Protein AF-A0A841QHW4-F1 (afdb_monomer)

Structure (mmCIF, N/CA/C/O backbone):
data_AF-A0A841QHW4-F1
#
_entry.id   AF-A0A841QHW4-F1
#
loop_
_atom_site.group_PDB
_atom_site.id
_atom_site.type_symbol
_atom_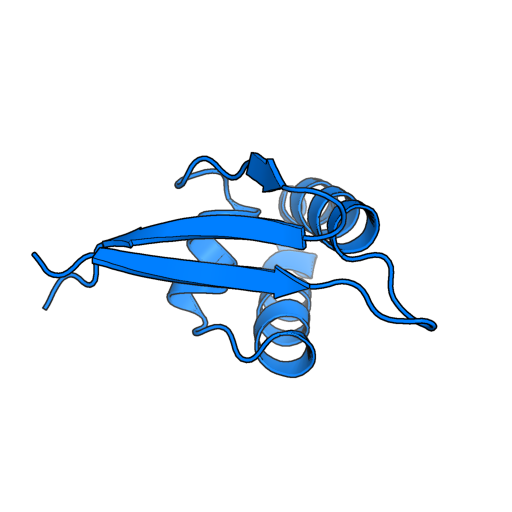site.label_atom_id
_atom_site.label_alt_id
_atom_site.label_comp_id
_atom_site.label_asym_id
_atom_site.label_entity_id
_atom_site.label_seq_id
_atom_site.pdbx_PDB_ins_code
_atom_site.Cartn_x
_atom_site.Cartn_y
_atom_site.Cartn_z
_atom_site.occupancy
_atom_site.B_iso_or_equiv
_atom_site.auth_seq_id
_atom_site.auth_comp_id
_atom_site.auth_asym_id
_atom_site.auth_atom_id
_atom_site.pdbx_PDB_model_num
ATOM 1 N N . MET A 1 1 ? -6.261 0.417 21.955 1.00 61.28 1 MET A N 1
ATOM 2 C CA . MET A 1 1 ? -5.697 0.818 20.651 1.00 61.28 1 MET A CA 1
ATOM 3 C C . MET A 1 1 ? -6.826 0.824 19.640 1.00 61.28 1 MET A C 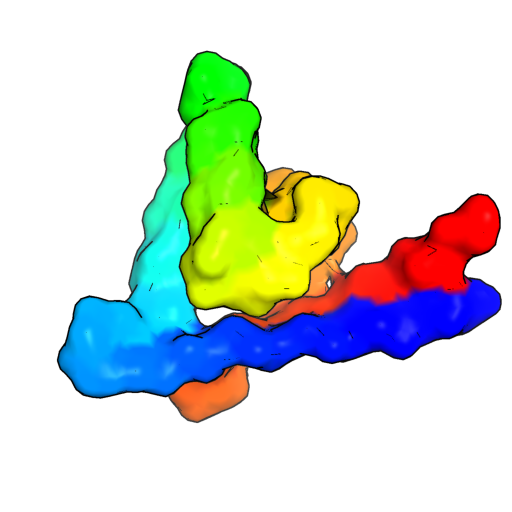1
ATOM 5 O O . MET A 1 1 ? -7.578 -0.146 19.613 1.00 61.28 1 MET A O 1
ATOM 9 N N . ALA A 1 2 ? -7.012 1.910 18.890 1.00 78.75 2 ALA A N 1
ATOM 10 C CA . ALA A 1 2 ? -8.005 1.937 17.819 1.00 78.75 2 ALA A CA 1
ATOM 11 C C . ALA A 1 2 ? -7.421 1.232 16.586 1.00 78.75 2 ALA A C 1
ATOM 13 O O . ALA A 1 2 ? -6.251 1.425 16.254 1.00 78.75 2 ALA A O 1
ATOM 14 N N . LYS A 1 3 ? -8.216 0.383 15.932 1.00 84.50 3 LYS A N 1
ATOM 15 C CA . LYS A 1 3 ? -7.845 -0.232 14.655 1.00 84.50 3 LYS A CA 1
ATOM 16 C C . LYS A 1 3 ? -8.470 0.570 13.530 1.00 84.50 3 LYS A C 1
ATOM 18 O O . LYS A 1 3 ? -9.661 0.876 13.587 1.00 84.50 3 LYS A O 1
ATOM 23 N N . LYS A 1 4 ? -7.678 0.880 12.510 1.00 91.81 4 LYS A N 1
ATOM 24 C CA . LYS A 1 4 ? -8.144 1.549 11.300 1.00 91.81 4 LYS A CA 1
ATOM 25 C C . LYS A 1 4 ? -7.997 0.613 10.117 1.00 91.81 4 LYS A C 1
ATOM 27 O O . LYS A 1 4 ? -6.900 0.143 9.823 1.00 91.81 4 LYS A O 1
ATOM 32 N N . GLN A 1 5 ? -9.113 0.354 9.449 1.00 94.81 5 GLN A N 1
ATOM 33 C CA . GLN A 1 5 ? -9.142 -0.444 8.235 1.00 94.81 5 GLN A CA 1
ATOM 34 C C . GLN A 1 5 ? -8.974 0.463 7.016 1.00 94.81 5 GLN A C 1
ATOM 36 O O . GLN A 1 5 ? -9.629 1.501 6.903 1.00 94.81 5 GLN A O 1
ATOM 41 N N . TYR A 1 6 ? -8.102 0.053 6.105 1.00 96.00 6 TYR A N 1
ATOM 42 C CA . TYR A 1 6 ? -7.921 0.664 4.797 1.00 96.00 6 TYR A CA 1
ATOM 43 C C . TYR A 1 6 ? -8.420 -0.296 3.723 1.00 96.00 6 TYR A C 1
ATOM 45 O O . TYR A 1 6 ? -8.132 -1.492 3.773 1.00 96.00 6 TYR A O 1
ATOM 53 N N . ARG A 1 7 ? -9.147 0.242 2.738 1.00 96.62 7 ARG A N 1
ATOM 54 C CA . ARG A 1 7 ? -9.596 -0.479 1.543 1.00 96.62 7 ARG A CA 1
ATOM 55 C C . ARG A 1 7 ? -9.115 0.270 0.305 1.00 96.62 7 ARG A C 1
ATOM 57 O O . ARG A 1 7 ? -9.576 1.373 0.034 1.00 96.62 7 ARG A O 1
ATOM 64 N N . LEU A 1 8 ? -8.184 -0.332 -0.426 1.00 96.00 8 LEU A N 1
ATOM 65 C CA . LEU A 1 8 ? -7.614 0.206 -1.658 1.00 96.00 8 LEU A CA 1
ATOM 66 C C . LEU A 1 8 ? -8.361 -0.387 -2.849 1.00 96.00 8 LEU A C 1
ATOM 68 O O . LEU A 1 8 ? -8.043 -1.498 -3.265 1.00 96.00 8 LEU A O 1
ATOM 72 N N . THR A 1 9 ? -9.385 0.304 -3.346 1.00 94.88 9 THR A N 1
ATOM 73 C CA . THR A 1 9 ? -10.224 -0.189 -4.448 1.00 94.88 9 THR A CA 1
ATOM 74 C C . THR A 1 9 ? -9.582 0.058 -5.802 1.00 94.88 9 THR A C 1
ATOM 76 O O . THR A 1 9 ? -9.036 1.140 -6.041 1.00 94.88 9 THR A O 1
ATOM 79 N N . SER A 1 10 ? -9.739 -0.904 -6.706 1.00 93.75 10 SER A N 1
ATOM 80 C CA . SER A 1 10 ? -9.414 -0.695 -8.113 1.00 93.75 10 SER A CA 1
ATOM 81 C C . SER A 1 10 ? -10.376 0.304 -8.769 1.00 93.75 10 SER A C 1
ATOM 83 O O . SER A 1 10 ? -11.449 0.620 -8.251 1.00 93.75 10 SER A O 1
ATOM 85 N N . ASN A 1 11 ? -9.971 0.825 -9.922 1.00 89.88 11 ASN A N 1
ATOM 86 C CA . ASN A 1 11 ? -10.824 1.578 -10.836 1.00 89.88 11 ASN A CA 1
ATOM 87 C C . ASN A 1 11 ? -10.471 1.210 -12.287 1.00 89.88 11 ASN A C 1
ATOM 89 O O . ASN A 1 11 ? -9.567 0.412 -12.523 1.00 89.88 11 ASN A O 1
ATOM 93 N N . GLU A 1 12 ? -11.157 1.805 -13.265 1.00 89.88 12 GLU A N 1
ATOM 94 C CA . GLU A 1 12 ? -10.961 1.489 -14.690 1.00 89.88 12 GLU A CA 1
ATOM 95 C C . GLU A 1 12 ? -9.511 1.661 -15.181 1.00 89.88 12 GLU A C 1
ATOM 97 O O . GLU A 1 12 ? -9.097 0.985 -16.120 1.00 89.88 12 GLU A O 1
ATOM 102 N N . ALA A 1 13 ? -8.725 2.539 -14.550 1.00 86.75 13 ALA A N 1
ATOM 103 C CA . ALA A 1 13 ? -7.339 2.811 -14.923 1.00 86.75 13 ALA 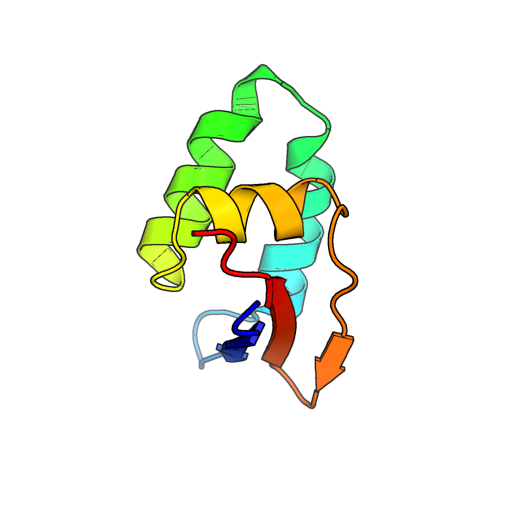A CA 1
ATOM 104 C C . ALA A 1 13 ? -6.308 2.065 -14.058 1.00 86.75 13 ALA A C 1
ATOM 106 O O . ALA A 1 13 ? -5.151 1.932 -14.461 1.00 86.75 13 ALA A O 1
ATOM 107 N N . VAL A 1 14 ? -6.687 1.614 -12.859 1.00 88.56 14 VAL A N 1
ATOM 108 C CA . VAL A 1 14 ? -5.757 1.108 -11.845 1.00 88.56 14 VAL A CA 1
ATOM 109 C C . VAL A 1 14 ? -6.285 -0.177 -11.227 1.00 88.56 14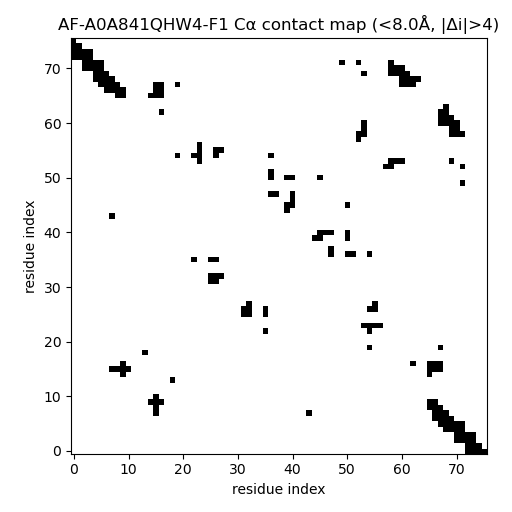 VAL A C 1
ATOM 111 O O . VAL A 1 14 ? -7.289 -0.170 -10.522 1.00 88.56 14 VAL A O 1
ATOM 114 N N . TYR A 1 15 ? -5.531 -1.263 -11.408 1.00 95.25 15 TYR A N 1
ATOM 115 C CA . TYR A 1 15 ? -5.744 -2.509 -10.680 1.00 95.25 15 TYR A CA 1
ATOM 116 C C . TYR A 1 15 ? -4.914 -2.523 -9.389 1.00 95.25 15 TYR A C 1
ATOM 118 O O . TYR A 1 15 ? -3.705 -2.782 -9.404 1.00 95.25 15 TYR A O 1
ATOM 126 N N . SER A 1 16 ? -5.556 -2.216 -8.260 1.00 95.88 16 SER A N 1
ATOM 127 C CA . SER A 1 16 ? -4.893 -2.016 -6.967 1.00 95.88 16 SER A CA 1
ATOM 128 C C . SER A 1 16 ? -4.103 -3.224 -6.460 1.00 95.88 16 SER A C 1
ATOM 130 O O . SER A 1 16 ? -2.972 -3.008 -6.019 1.00 95.88 16 SER A O 1
ATOM 132 N N . PRO A 1 17 ? -4.589 -4.479 -6.560 1.00 96.94 17 PRO A N 1
ATOM 133 C CA . PRO A 1 17 ? -3.807 -5.643 -6.146 1.00 96.94 17 PRO A CA 1
ATOM 134 C C . PRO A 1 17 ? -2.472 -5.759 -6.888 1.00 96.94 17 PRO A C 1
ATOM 136 O O . PRO A 1 17 ? -1.443 -6.022 -6.267 1.00 96.94 17 PRO A O 1
ATOM 139 N N . GLY A 1 18 ? -2.461 -5.480 -8.196 1.00 96.19 18 GLY A N 1
ATOM 140 C CA . GLY A 1 18 ? -1.237 -5.485 -8.999 1.00 96.19 18 GLY A CA 1
ATOM 141 C C . GLY A 1 18 ? -0.252 -4.391 -8.581 1.00 96.19 18 GLY A C 1
ATOM 142 O O . GLY A 1 18 ? 0.933 -4.665 -8.397 1.00 96.19 18 GLY A O 1
ATOM 143 N N . ILE A 1 19 ? -0.743 -3.164 -8.372 1.00 95.88 19 ILE A N 1
ATOM 144 C CA . ILE A 1 19 ? 0.090 -2.038 -7.921 1.00 95.88 19 ILE A CA 1
ATOM 145 C C . ILE A 1 19 ? 0.681 -2.301 -6.536 1.00 95.88 19 ILE A C 1
ATOM 147 O O . ILE A 1 19 ? 1.868 -2.059 -6.329 1.00 95.88 19 ILE A O 1
ATOM 151 N N . VAL A 1 20 ? -0.118 -2.808 -5.594 1.00 96.75 20 VAL A N 1
ATOM 152 C CA . VAL A 1 20 ? 0.352 -3.108 -4.236 1.00 96.75 20 VAL A CA 1
ATOM 153 C C . VAL A 1 20 ? 1.392 -4.224 -4.259 1.00 96.75 20 VAL A C 1
ATOM 155 O O . VAL A 1 20 ? 2.441 -4.069 -3.643 1.00 96.75 20 VAL A O 1
ATOM 158 N N . ALA A 1 21 ? 1.159 -5.307 -5.007 1.00 96.88 21 ALA A N 1
ATOM 159 C CA . ALA A 1 21 ? 2.129 -6.395 -5.132 1.00 96.88 21 ALA A CA 1
ATOM 160 C C . ALA A 1 21 ? 3.464 -5.912 -5.726 1.00 96.88 21 ALA A C 1
ATOM 162 O O . ALA A 1 21 ? 4.534 -6.239 -5.211 1.00 96.88 21 ALA A O 1
ATOM 163 N N . TRP A 1 22 ? 3.415 -5.085 -6.775 1.00 97.00 22 TRP A N 1
ATOM 164 C CA . TRP A 1 22 ? 4.608 -4.458 -7.347 1.00 97.00 22 TRP A CA 1
ATOM 165 C C . TRP A 1 22 ? 5.323 -3.552 -6.337 1.00 97.00 22 TRP A C 1
ATOM 167 O O . TRP A 1 22 ? 6.541 -3.642 -6.191 1.00 97.00 22 TRP A O 1
ATOM 177 N N . ALA A 1 23 ? 4.577 -2.723 -5.604 1.00 97.00 23 ALA A N 1
ATOM 178 C CA . ALA A 1 23 ? 5.146 -1.818 -4.616 1.00 97.00 23 ALA A CA 1
ATOM 179 C C . ALA A 1 23 ? 5.788 -2.571 -3.440 1.00 97.00 23 ALA A C 1
ATOM 181 O O . ALA A 1 23 ? 6.863 -2.171 -3.007 1.00 97.00 23 ALA A O 1
ATOM 182 N N . ILE A 1 24 ? 5.186 -3.665 -2.956 1.00 96.75 24 ILE A N 1
ATOM 183 C CA . ILE A 1 24 ? 5.769 -4.533 -1.917 1.00 96.75 24 ILE A CA 1
ATOM 184 C C . ILE A 1 24 ? 7.108 -5.101 -2.398 1.00 96.75 24 ILE A C 1
ATOM 186 O O . ILE A 1 24 ? 8.115 -4.975 -1.706 1.00 96.75 24 ILE A O 1
ATOM 190 N N . ASN A 1 25 ? 7.152 -5.649 -3.616 1.00 96.31 25 ASN A N 1
ATOM 191 C CA . ASN A 1 25 ? 8.390 -6.184 -4.190 1.00 96.31 25 ASN A CA 1
ATOM 192 C C . ASN A 1 25 ? 9.464 -5.097 -4.364 1.00 96.31 25 ASN A C 1
ATOM 194 O O . ASN A 1 25 ? 10.637 -5.324 -4.07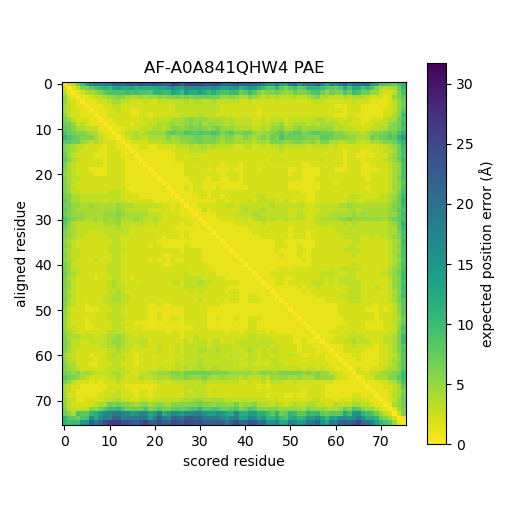5 1.00 96.31 25 ASN A O 1
ATOM 198 N N . GLY A 1 26 ? 9.072 -3.900 -4.807 1.00 95.38 26 GLY A N 1
ATOM 199 C CA . GLY A 1 26 ? 9.973 -2.752 -4.916 1.00 95.38 26 GLY A CA 1
ATOM 200 C C . GLY A 1 26 ? 10.481 -2.255 -3.558 1.00 95.38 26 GLY A C 1
ATOM 201 O O . GLY A 1 26 ? 11.582 -1.722 -3.461 1.00 95.38 26 GLY A O 1
ATOM 202 N N . TYR A 1 27 ? 9.720 -2.466 -2.484 1.00 95.94 27 TYR A N 1
ATOM 203 C CA . TYR A 1 27 ? 10.069 -2.001 -1.142 1.00 95.94 27 TYR A CA 1
ATOM 204 C C . TYR A 1 27 ? 11.265 -2.734 -0.517 1.00 95.94 27 TYR A C 1
ATOM 206 O O . TYR A 1 27 ? 11.869 -2.249 0.450 1.00 95.94 27 TYR A O 1
ATOM 214 N N . CYS A 1 28 ? 11.648 -3.878 -1.093 1.00 93.06 28 CYS A N 1
ATOM 215 C CA . CYS A 1 28 ? 12.891 -4.571 -0.773 1.00 93.06 28 CYS A CA 1
ATOM 216 C C . CYS A 1 28 ? 14.134 -3.717 -1.086 1.00 93.06 28 CYS A C 1
ATOM 218 O O . CYS A 1 28 ? 15.156 -3.890 -0.424 1.00 93.06 28 CYS A O 1
ATOM 220 N N . PHE A 1 29 ? 14.049 -2.777 -2.034 1.00 95.00 29 PHE A N 1
ATOM 221 C CA . PHE A 1 29 ? 15.146 -1.883 -2.410 1.00 95.00 29 PHE A CA 1
ATOM 222 C C . PHE A 1 29 ? 15.082 -0.581 -1.606 1.00 95.00 29 PHE A C 1
ATOM 224 O O . PHE A 1 29 ? 14.126 0.189 -1.714 1.00 95.00 29 PHE A O 1
ATOM 231 N N . GLU A 1 30 ? 16.102 -0.318 -0.782 1.00 93.94 30 GLU A N 1
ATOM 232 C CA . GLU A 1 30 ? 16.074 0.791 0.185 1.00 93.94 30 GLU A CA 1
ATOM 233 C C . GLU A 1 30 ? 15.915 2.166 -0.476 1.00 93.94 30 GLU A C 1
ATOM 235 O O . GLU A 1 30 ? 15.131 2.990 0.006 1.00 93.94 30 GLU A O 1
ATOM 240 N N . ASP A 1 31 ? 16.578 2.363 -1.618 1.00 96.25 31 ASP A N 1
ATOM 241 C CA . ASP A 1 31 ? 16.562 3.605 -2.402 1.00 96.25 31 ASP A CA 1
ATOM 242 C C . ASP A 1 31 ? 15.168 3.964 -2.942 1.00 96.25 31 ASP A C 1
ATOM 244 O O . ASP A 1 31 ? 14.861 5.138 -3.184 1.00 96.25 31 ASP A O 1
ATOM 248 N N . ASP A 1 32 ? 14.289 2.971 -3.097 1.00 95.06 32 ASP A N 1
ATOM 249 C CA . ASP A 1 32 ? 12.945 3.161 -3.640 1.00 95.06 32 ASP A CA 1
ATOM 250 C C . ASP A 1 32 ? 11.873 3.295 -2.559 1.00 95.06 32 ASP A C 1
ATOM 252 O O . ASP A 1 32 ? 10.792 3.831 -2.825 1.00 95.06 32 ASP A O 1
ATOM 256 N N . ARG A 1 33 ? 12.169 2.919 -1.308 1.00 96.25 33 ARG A N 1
ATOM 257 C CA . ARG A 1 33 ? 11.188 2.927 -0.210 1.00 96.25 33 ARG A CA 1
ATOM 258 C C . ARG A 1 33 ? 10.499 4.280 -0.037 1.00 96.25 33 ARG A C 1
ATOM 260 O O . ARG A 1 33 ? 9.283 4.336 0.137 1.00 96.25 33 ARG A O 1
ATOM 267 N N . ALA A 1 34 ? 11.249 5.383 -0.089 1.00 96.62 34 ALA A N 1
ATOM 268 C CA . ALA A 1 34 ? 10.677 6.724 0.070 1.00 96.62 34 ALA A CA 1
ATOM 269 C C . ALA A 1 34 ? 9.716 7.087 -1.076 1.00 96.62 34 ALA A C 1
ATOM 271 O O . ALA A 1 34 ? 8.630 7.618 -0.834 1.00 96.62 34 ALA A O 1
ATOM 272 N N . LYS A 1 35 ? 10.082 6.751 -2.319 1.00 97.06 35 LYS A N 1
ATOM 273 C CA . LYS A 1 35 ? 9.246 6.999 -3.503 1.00 97.06 35 LYS A CA 1
ATOM 274 C C . LYS A 1 35 ? 7.982 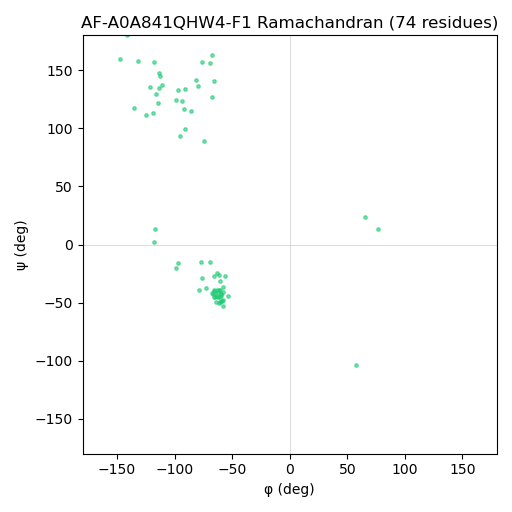6.145 -3.468 1.00 97.06 35 LYS A C 1
ATOM 276 O O . LYS A 1 35 ? 6.899 6.663 -3.725 1.00 97.06 35 LYS A O 1
ATOM 281 N N . LEU A 1 36 ? 8.111 4.874 -3.093 1.00 97.62 36 LEU A N 1
ATOM 282 C CA . LEU A 1 36 ? 6.994 3.936 -3.010 1.00 97.62 36 LEU A CA 1
ATOM 283 C C . LEU A 1 36 ? 6.017 4.308 -1.889 1.00 97.62 36 LEU A C 1
ATOM 285 O O . LEU A 1 36 ? 4.815 4.332 -2.135 1.00 97.62 36 LEU A O 1
ATOM 289 N N . ARG A 1 37 ? 6.489 4.719 -0.700 1.00 97.56 37 ARG A N 1
ATOM 290 C CA . ARG A 1 37 ? 5.588 5.270 0.334 1.00 97.56 37 ARG A CA 1
ATOM 291 C C . ARG A 1 37 ? 4.829 6.488 -0.179 1.00 97.56 37 ARG A C 1
ATOM 293 O O . ARG A 1 37 ? 3.613 6.543 -0.037 1.00 97.56 37 ARG A O 1
ATOM 300 N N . ASN A 1 38 ? 5.527 7.435 -0.806 1.00 97.19 38 ASN A N 1
ATOM 301 C CA . ASN A 1 38 ? 4.905 8.646 -1.341 1.00 97.19 38 ASN A CA 1
ATOM 302 C C . ASN A 1 38 ? 3.858 8.327 -2.420 1.00 97.19 38 ASN A C 1
ATOM 304 O O . ASN A 1 38 ? 2.789 8.933 -2.443 1.00 97.19 38 ASN A O 1
ATOM 308 N N . LEU A 1 39 ? 4.132 7.344 -3.284 1.00 96.06 39 LEU A N 1
ATOM 309 C CA . LEU A 1 39 ? 3.166 6.854 -4.265 1.00 96.06 39 LEU A CA 1
ATOM 310 C C . LEU A 1 39 ? 1.902 6.331 -3.578 1.00 96.06 39 LEU A C 1
ATOM 312 O O . LEU A 1 39 ? 0.802 6.718 -3.966 1.00 96.06 39 LEU A O 1
ATOM 316 N N . MET A 1 40 ? 2.046 5.494 -2.551 1.00 96.50 40 MET A N 1
ATOM 317 C CA . MET A 1 40 ? 0.902 4.929 -1.834 1.00 96.50 40 MET A CA 1
ATOM 318 C C . MET A 1 40 ? 0.098 6.002 -1.087 1.00 96.50 40 MET A C 1
ATOM 320 O O . MET A 1 40 ? -1.130 5.992 -1.135 1.00 96.50 40 MET A O 1
ATOM 324 N N . VAL A 1 41 ? 0.774 6.971 -0.464 1.00 96.44 41 VAL A N 1
ATOM 325 C CA . VAL A 1 41 ? 0.138 8.127 0.191 1.00 96.44 41 VAL A CA 1
ATOM 326 C C . VAL A 1 41 ? -0.671 8.947 -0.814 1.00 96.44 41 VAL A C 1
ATOM 328 O O . VAL A 1 41 ? -1.841 9.234 -0.577 1.00 96.44 41 VAL A O 1
ATOM 331 N N . LYS A 1 42 ? -0.081 9.293 -1.963 1.00 95.50 42 LYS A N 1
ATOM 332 C CA . LYS A 1 42 ? -0.733 10.147 -2.968 1.00 95.50 42 LYS A CA 1
ATOM 333 C C . LYS A 1 42 ? -1.844 9.446 -3.740 1.00 95.50 42 LYS A C 1
ATOM 335 O O . LYS A 1 42 ? -2.843 10.077 -4.057 1.00 95.50 42 LYS A O 1
ATOM 340 N N . THR A 1 43 ? -1.662 8.167 -4.054 1.00 92.75 43 THR A N 1
ATOM 341 C CA . THR A 1 43 ? -2.611 7.404 -4.882 1.00 92.75 43 THR A CA 1
ATOM 342 C C . THR A 1 43 ? -3.817 6.954 -4.069 1.00 92.75 43 THR A C 1
ATOM 344 O O . THR A 1 43 ? -4.938 6.987 -4.561 1.00 92.75 43 THR A O 1
ATOM 347 N N . TYR A 1 44 ? -3.588 6.550 -2.819 1.00 93.25 44 TYR A N 1
ATOM 348 C CA . TYR A 1 44 ? -4.599 5.886 -1.998 1.00 93.25 44 TYR A CA 1
ATOM 349 C C . TYR A 1 44 ? -4.984 6.662 -0.734 1.00 93.25 44 TYR A C 1
ATOM 351 O O . TYR A 1 44 ? -5.777 6.171 0.066 1.00 93.25 44 TYR A O 1
ATOM 359 N N . GLY A 1 45 ? -4.420 7.854 -0.511 1.00 93.12 45 GLY A N 1
ATOM 360 C CA . GLY A 1 45 ? -4.702 8.653 0.685 1.00 93.12 45 GLY A CA 1
ATOM 361 C C . GLY A 1 45 ? -4.228 7.992 1.984 1.00 93.12 45 GLY A C 1
ATOM 362 O O . GLY A 1 45 ? -4.776 8.255 3.056 1.00 93.12 45 GLY A O 1
ATOM 363 N N . LEU A 1 46 ? -3.240 7.095 1.901 1.00 94.62 46 LEU A N 1
ATOM 364 C CA . LEU A 1 46 ? -2.658 6.455 3.076 1.00 94.62 46 LEU A CA 1
ATOM 365 C C . LEU A 1 46 ? -1.860 7.461 3.908 1.00 94.62 46 LEU A C 1
ATOM 367 O O . LEU A 1 46 ? -1.341 8.447 3.394 1.00 94.62 46 LEU A O 1
ATOM 371 N N . THR A 1 47 ? -1.697 7.179 5.199 1.00 94.62 47 THR A N 1
ATOM 372 C CA . THR A 1 47 ? -0.642 7.828 5.988 1.00 94.62 47 THR A CA 1
ATOM 373 C C . THR A 1 47 ? 0.707 7.195 5.646 1.00 94.62 47 THR A C 1
ATOM 375 O O . THR A 1 47 ? 0.761 6.040 5.217 1.00 94.6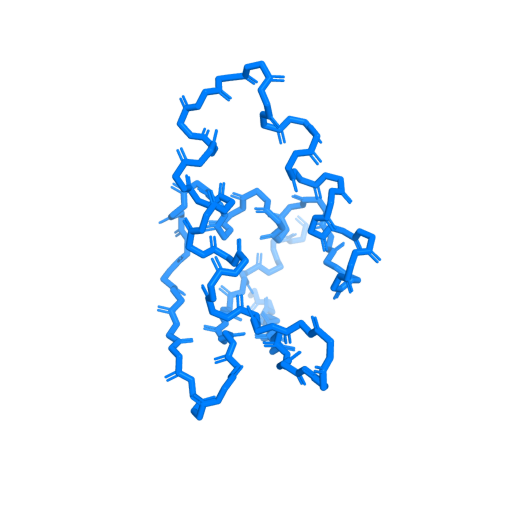2 47 THR A O 1
ATOM 378 N N . GLU A 1 48 ? 1.819 7.904 5.868 1.00 94.38 48 GLU A N 1
ATOM 379 C CA . GLU A 1 48 ? 3.154 7.324 5.643 1.00 94.38 48 GLU A CA 1
ATOM 380 C C . GLU A 1 48 ? 3.384 6.055 6.469 1.00 94.38 48 GLU A C 1
ATOM 382 O O . GLU A 1 48 ? 3.980 5.098 5.975 1.00 94.38 48 GLU A O 1
ATOM 387 N N . LYS A 1 49 ? 2.857 6.025 7.701 1.00 93.75 49 LYS A N 1
ATOM 388 C CA . LYS A 1 49 ? 2.874 4.843 8.565 1.00 93.75 49 LYS A CA 1
ATOM 389 C C . LYS A 1 49 ? 2.103 3.685 7.932 1.00 93.75 49 LYS A C 1
ATOM 391 O O . LYS A 1 49 ? 2.655 2.600 7.814 1.00 93.75 49 LYS A O 1
ATOM 396 N N . ALA A 1 50 ? 0.866 3.913 7.483 1.00 95.44 50 ALA A N 1
ATOM 397 C CA . ALA A 1 50 ? 0.060 2.872 6.842 1.00 95.44 50 ALA A CA 1
ATOM 398 C C . ALA A 1 50 ? 0.740 2.324 5.579 1.00 95.44 50 ALA A C 1
ATOM 400 O O . ALA A 1 50 ? 0.786 1.114 5.374 1.00 95.44 50 ALA A O 1
ATOM 401 N N . ALA A 1 51 ? 1.314 3.212 4.763 1.00 97.00 51 ALA A N 1
ATOM 402 C CA . ALA A 1 51 ? 2.077 2.826 3.585 1.00 97.00 51 ALA A CA 1
ATOM 403 C C . ALA A 1 51 ? 3.319 2.003 3.958 1.00 97.00 51 ALA A C 1
ATOM 405 O O . ALA A 1 51 ? 3.570 0.978 3.337 1.00 97.00 51 ALA A O 1
ATOM 406 N N . HIS A 1 52 ? 4.077 2.416 4.980 1.00 96.38 52 HIS A N 1
ATOM 407 C CA . HIS A 1 52 ? 5.232 1.656 5.454 1.00 96.38 52 HIS A CA 1
ATOM 408 C C . HIS A 1 52 ? 4.830 0.246 5.885 1.00 96.38 52 HIS A C 1
ATOM 410 O O . HIS A 1 52 ? 5.395 -0.706 5.366 1.00 96.38 52 HIS A O 1
ATOM 416 N N . GLN A 1 53 ? 3.839 0.126 6.771 1.00 95.75 53 GLN A N 1
ATOM 417 C CA . GLN A 1 53 ? 3.428 -1.154 7.350 1.00 95.75 53 GLN A CA 1
ATOM 418 C C . GLN A 1 53 ? 2.896 -2.133 6.301 1.00 95.75 53 GLN A C 1
ATOM 420 O O . GLN A 1 53 ? 3.186 -3.327 6.365 1.00 95.75 53 GLN A O 1
ATOM 425 N N . LEU A 1 54 ? 2.138 -1.631 5.321 1.00 96.69 54 LEU A N 1
ATOM 426 C CA . LEU A 1 54 ? 1.668 -2.440 4.199 1.00 96.69 54 LEU A CA 1
ATOM 427 C C . LEU A 1 54 ? 2.839 -2.934 3.340 1.00 96.69 54 LEU A C 1
ATOM 429 O O . LEU A 1 54 ? 2.907 -4.116 3.017 1.00 96.69 54 LEU A O 1
ATOM 433 N N . LEU A 1 55 ? 3.749 -2.031 2.958 1.00 97.12 55 LEU A N 1
ATOM 434 C CA . LEU A 1 55 ? 4.832 -2.348 2.026 1.00 97.12 55 LEU A CA 1
ATOM 435 C C . LEU A 1 55 ? 5.965 -3.165 2.664 1.00 97.12 55 LEU A C 1
ATOM 437 O O . LEU A 1 55 ? 6.614 -3.938 1.965 1.00 97.12 55 LEU A O 1
ATOM 441 N N . SER A 1 56 ? 6.205 -3.014 3.970 1.00 95.88 56 SER A N 1
ATOM 442 C CA . SER A 1 56 ? 7.170 -3.823 4.726 1.00 95.88 56 SER A CA 1
ATOM 443 C C . SER A 1 56 ? 6.644 -5.219 5.068 1.00 95.88 56 SER A C 1
ATOM 445 O O . SER A 1 56 ? 7.432 -6.086 5.441 1.00 95.88 56 SER A O 1
ATOM 447 N N . GLY A 1 57 ? 5.332 -5.448 4.942 1.00 94.25 57 GLY A N 1
ATOM 448 C CA . GLY A 1 57 ? 4.687 -6.692 5.358 1.00 94.25 57 GLY A CA 1
ATOM 449 C C . GLY A 1 57 ? 4.488 -6.814 6.872 1.00 94.25 57 GLY A C 1
ATOM 450 O O . GLY A 1 57 ? 4.171 -7.899 7.351 1.00 94.25 57 GLY A O 1
ATOM 451 N N . GLU A 1 58 ? 4.649 -5.724 7.633 1.00 94.62 58 GLU A N 1
ATOM 452 C CA . GLU A 1 58 ? 4.349 -5.688 9.074 1.00 94.62 58 GLU A CA 1
ATOM 453 C C . GLU A 1 58 ? 2.885 -5.996 9.378 1.00 94.62 58 GLU A C 1
ATOM 455 O O . GLU A 1 58 ? 2.574 -6.552 10.432 1.00 94.62 58 GLU A O 1
ATOM 460 N N . VAL A 1 59 ? 1.986 -5.626 8.464 1.00 94.19 59 VAL A N 1
ATOM 461 C CA . VAL A 1 59 ? 0.567 -5.961 8.560 1.00 94.19 59 VAL A CA 1
ATOM 462 C C . VAL A 1 59 ? 0.173 -6.918 7.440 1.00 94.19 59 VAL A C 1
ATOM 464 O O . VAL A 1 59 ? 0.530 -6.697 6.277 1.00 94.19 59 VAL A O 1
ATOM 467 N N . PRO A 1 60 ? -0.592 -7.977 7.752 1.00 95.00 60 PRO A N 1
ATOM 468 C CA . PRO A 1 60 ? -1.174 -8.804 6.714 1.00 95.00 60 PRO A CA 1
ATOM 469 C C . PRO A 1 60 ? -2.193 -7.978 5.925 1.00 95.00 60 PRO A C 1
ATOM 471 O O . PRO A 1 60 ? -2.972 -7.204 6.486 1.00 95.00 60 PRO A O 1
ATOM 474 N N . HIS A 1 61 ? -2.214 -8.186 4.615 1.00 96.50 61 HIS A N 1
ATOM 475 C CA . HIS A 1 61 ? -3.260 -7.680 3.740 1.00 96.50 61 HIS A CA 1
ATOM 476 C C . HIS A 1 61 ? -3.976 -8.854 3.079 1.00 96.50 61 HIS A C 1
ATOM 478 O O . HIS A 1 61 ? -3.434 -9.954 2.959 1.00 96.50 61 HIS A O 1
ATOM 484 N N . ARG A 1 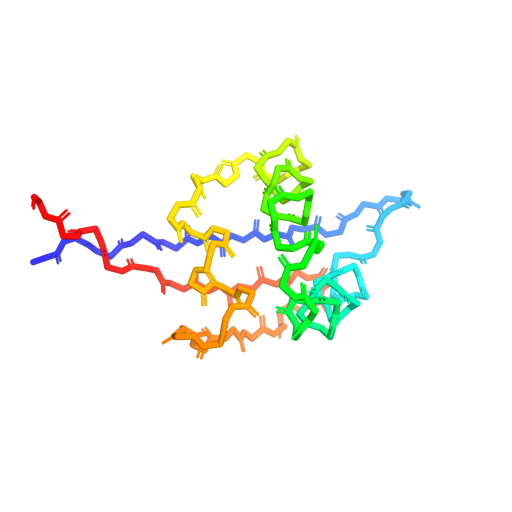62 ? -5.207 -8.615 2.646 1.00 97.06 62 ARG A N 1
ATOM 485 C CA . ARG A 1 62 ? -5.999 -9.566 1.868 1.00 97.06 62 ARG A CA 1
ATOM 486 C C . ARG A 1 62 ? -6.592 -8.871 0.656 1.00 97.06 62 ARG A C 1
ATOM 488 O O . ARG A 1 62 ? -6.739 -7.650 0.650 1.00 97.06 62 ARG A O 1
ATOM 495 N N . ILE A 1 63 ? -6.930 -9.659 -0.352 1.00 96.62 63 ILE A N 1
ATOM 496 C CA . ILE A 1 63 ? -7.655 -9.177 -1.523 1.00 96.62 63 ILE A CA 1
ATOM 497 C C . ILE A 1 63 ? -9.124 -9.541 -1.323 1.00 96.62 63 ILE A C 1
ATOM 499 O O . ILE A 1 63 ? -9.446 -10.704 -1.085 1.00 96.62 63 ILE A O 1
ATOM 503 N N . GLU A 1 64 ? -9.993 -8.541 -1.389 1.00 96.00 64 GLU A N 1
ATOM 504 C CA . GLU A 1 64 ? -11.444 -8.707 -1.418 1.00 96.00 64 GLU A CA 1
ATOM 505 C C . GLU A 1 64 ? -11.949 -8.131 -2.736 1.00 96.00 64 GLU A C 1
ATOM 507 O O . GLU A 1 64 ? -11.845 -6.924 -2.956 1.00 96.00 64 GLU A O 1
ATOM 512 N N . ASP A 1 65 ? -12.469 -8.999 -3.604 1.00 91.94 65 ASP A N 1
ATOM 513 C CA . ASP A 1 65 ? -12.846 -8.679 -4.982 1.00 91.94 65 ASP A CA 1
ATOM 514 C C . ASP A 1 65 ? -11.649 -8.129 -5.780 1.00 91.94 65 ASP A C 1
ATOM 516 O O . ASP A 1 65 ? -10.742 -8.870 -6.162 1.00 91.94 65 ASP A O 1
ATOM 520 N N . ASP A 1 66 ? -11.618 -6.820 -5.996 1.00 92.69 66 ASP A N 1
ATOM 521 C CA . ASP A 1 66 ? -10.571 -6.073 -6.682 1.00 92.69 66 ASP A CA 1
ATOM 522 C C . ASP A 1 66 ? -9.881 -5.055 -5.759 1.00 92.69 66 ASP A C 1
ATOM 524 O O . ASP A 1 66 ? -9.152 -4.178 -6.228 1.00 92.69 66 ASP A O 1
ATOM 528 N N . ALA A 1 67 ? -10.099 -5.157 -4.447 1.00 96.12 67 ALA A N 1
ATOM 529 C CA . ALA A 1 67 ? -9.561 -4.241 -3.460 1.00 96.12 67 ALA A CA 1
ATOM 530 C C . ALA A 1 67 ? -8.535 -4.915 -2.546 1.00 96.12 67 ALA A C 1
ATOM 532 O O . ALA A 1 67 ? -8.686 -6.071 -2.156 1.00 96.12 67 ALA A O 1
ATOM 533 N N . VAL A 1 68 ? -7.511 -4.163 -2.138 1.00 97.12 68 VAL A N 1
ATOM 534 C CA . VAL A 1 68 ? -6.588 -4.593 -1.079 1.00 97.12 68 VAL A CA 1
ATOM 535 C C . VAL A 1 68 ? -7.067 -4.047 0.258 1.00 97.12 68 VAL A C 1
ATOM 537 O O . VAL A 1 68 ? -7.217 -2.836 0.420 1.00 97.12 68 VAL A O 1
ATOM 540 N N . VAL A 1 69 ? -7.289 -4.938 1.220 1.00 97.38 69 VAL A N 1
ATOM 541 C CA . VAL A 1 69 ? -7.775 -4.603 2.560 1.00 97.38 69 VAL A CA 1
ATOM 542 C C . VAL A 1 69 ? -6.724 -4.957 3.596 1.00 97.38 69 VAL A C 1
ATOM 544 O O . VAL A 1 69 ? -6.215 -6.079 3.622 1.00 97.38 69 VAL A O 1
ATOM 547 N N . PHE A 1 70 ? -6.414 -4.006 4.470 1.00 96.56 70 PHE A N 1
ATOM 548 C CA . PHE A 1 70 ? -5.507 -4.208 5.595 1.00 96.56 70 PHE A CA 1
ATOM 549 C C . PHE A 1 70 ? -5.921 -3.344 6.784 1.00 96.56 70 PHE A C 1
ATOM 551 O O . PHE A 1 70 ? -6.649 -2.358 6.646 1.00 96.56 70 PHE A O 1
ATOM 558 N N . GLU A 1 71 ? -5.465 -3.732 7.968 1.00 95.31 71 GLU A N 1
ATOM 559 C CA . GLU A 1 71 ? -5.764 -3.043 9.218 1.00 95.31 71 GLU A CA 1
ATOM 560 C C . GLU A 1 71 ? -4.469 -2.592 9.870 1.00 95.31 71 GLU A C 1
ATOM 562 O O . GLU A 1 71 ? -3.510 -3.358 9.951 1.00 95.31 71 GLU A O 1
ATOM 567 N N . ILE A 1 72 ? -4.455 -1.352 10.352 1.00 92.81 72 ILE A N 1
ATOM 568 C CA . ILE A 1 72 ? -3.357 -0.829 11.159 1.00 92.81 72 ILE A CA 1
ATOM 569 C C . ILE A 1 72 ? -3.839 -0.550 12.574 1.00 92.81 72 ILE A C 1
ATOM 571 O O . ILE A 1 72 ? -4.982 -0.138 12.797 1.00 92.81 72 ILE A O 1
ATOM 575 N N . GLU A 1 73 ? -2.938 -0.717 13.533 1.00 85.56 73 GLU A N 1
ATOM 576 C CA . GLU A 1 73 ? -3.145 -0.214 14.883 1.00 85.56 73 GLU A CA 1
ATOM 577 C C . GLU A 1 73 ? -2.681 1.246 14.950 1.00 85.56 73 GLU A C 1
ATOM 579 O O . GLU A 1 73 ? -1.495 1.579 14.791 1.00 85.56 73 GLU A O 1
ATOM 584 N N . GLU A 1 74 ? -3.631 2.148 15.184 1.00 69.31 74 GLU A N 1
ATOM 585 C CA . GLU A 1 74 ? -3.324 3.523 15.554 1.00 69.31 74 GLU A CA 1
ATOM 586 C C . GLU A 1 74 ? -2.846 3.503 17.015 1.00 69.31 74 GLU A C 1
ATOM 588 O O . GLU A 1 74 ? -3.627 3.536 17.968 1.00 69.31 74 GLU A O 1
ATOM 593 N N . GLY A 1 75 ? -1.531 3.331 17.184 1.00 61.25 75 GLY A N 1
ATOM 594 C CA . GLY A 1 75 ? -0.831 3.638 18.431 1.00 61.25 75 GLY A CA 1
ATOM 595 C C . GLY A 1 75 ? -0.853 5.149 18.655 1.00 61.25 75 GLY A C 1
ATOM 596 O O . GLY A 1 75 ? -0.521 5.886 17.724 1.00 61.25 75 GLY A O 1
ATOM 597 N N . GLY A 1 76 ? -1.323 5.564 19.835 1.00 39.91 76 GLY A N 1
ATOM 598 C CA . GLY A 1 76 ? -1.427 6.966 20.255 1.00 39.91 76 GLY A CA 1
ATOM 599 C C . GLY A 1 76 ? -0.091 7.638 20.525 1.00 39.91 76 GLY A C 1
ATOM 600 O O . GLY A 1 76 ? 0.924 6.917 20.652 1.00 39.91 76 GLY A O 1
#

Solvent-accessible surface area (backbone atoms only — not comparable to full-atom values): 4338 Å² total; per-residue (Å²): 124,55,74,49,78,46,76,41,65,44,56,99,90,42,62,33,55,60,53,50,54,51,44,30,64,47,39,75,40,73,92,42,35,66,59,49,28,50,48,40,22,72,76,67,70,40,51,65,66,58,28,43,34,54,38,72,57,78,34,73,70,47,76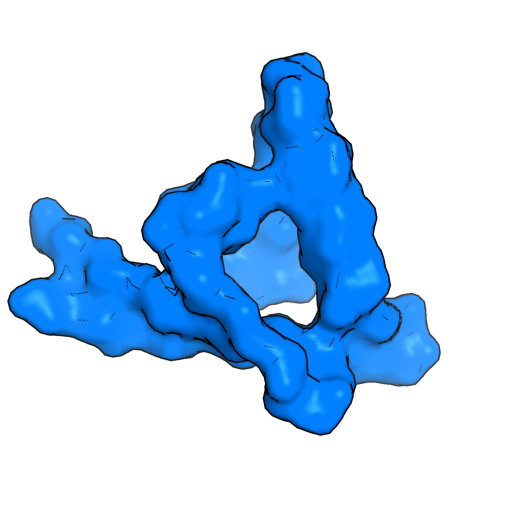,55,96,57,20,35,36,36,60,44,74,52,74,130

Mean predicted aligned error: 3.48 Å

Sequence (76 aa):
MAKKQYRLTSNEAVYSPGIVAWAINGYCFEDDRAKLRNLMVKTYGLTEKAAHQLLSGEVPHRIEDDAVVFEIEEGG

Radius of gyration: 11.8 Å; Cα contacts (8 Å, |Δi|>4): 106; chains: 1; bounding box: 29×20×36 Å

Foldseek 3Di:
DDKDKFKAAADPVDQVVVLLVVLLVVCVDVVCVVVSLVCCCVRRVDDSVRSCCSSPVVWDWDDDPRIIMTMDDPDD

Nearest PDB structures (foldseek):
  9f1c-assembly1_BU  TM=4.074E-01  e=3.690E+00  Oryctolagus cuniculus
  9cai-assembly1_CU  TM=3.911E-01  e=6.247E+00  Caenorhabditis elegans

Secondary structure (DSSP, 8-state):
-EEEEEEEE-BTTB-HHHHHHHHHHHTTSHHHHHHHHHHHHHHH---HHHHHHHHHTSS-EEEETTEEEEEEEE--

pLDDT: mean 92.72, std 9.15, range [39.91, 97.62]

Organism: NCBI:txid104100